Protein AF-A0A0J5KYK6-F1 (afdb_monomer)

Organism: Pluralibacter gergoviae (NCBI:txid61647)

Secondary structure (DSSP, 8-state):
-HHHHHHHHHHHHHHHHHHHHHHHHHHHHHHHHHHHHHHHHHHHHHHH-HHHHHHHHHHHHHHHHHHHHHHTPPP-TT---------PPP------

pLDDT: mean 84.4, std 12.15, range [56.03, 97.62]

Solvent-accessible surface area (backbone atoms only — not comparable to full-atom values): 5894 Å² total; per-residue (Å²): 109,70,69,59,54,51,52,53,51,50,54,52,51,52,51,55,52,50,52,54,51,51,53,52,50,54,48,58,55,44,69,72,42,48,66,59,49,51,50,50,48,55,50,48,55,47,69,69,32,72,65,48,53,52,51,51,52,53,51,50,50,53,51,52,53,51,48,52,57,63,77,68,52,80,63,62,96,85,46,79,89,76,80,84,84,83,78,86,82,86,71,94,74,87,88,128

Foldseek 3Di:
DVVVVVVVVVVVVVVVVVVVVVVVVVVVVVVVCVVVVVVVVVVVVLVPDPVNVVVVVVVVVVVVVVCCCPVVPADPPVGDPDDPPDDDDDDDDDDD

Radius of gyration: 35.0 Å; Cα contacts (8 Å, |Δi|>4): 5; chains: 1; bounding box: 85×46×76 Å

Sequence (96 aa):
MAAYNAMKAAEHIESANYIKRIDTALTRLSEGCTKRVVRAVAASESLSRPDYRKQLESRAEAIERSQKRIWYKQPGERGVTCSGRQKLKLSSKPLI

Mean predicted aligned error: 15.19 Å

Structure (mmCIF, N/CA/C/O backbone):
data_AF-A0A0J5KYK6-F1
#
_entry.id   AF-A0A0J5KYK6-F1
#
loop_
_atom_site.group_PDB
_atom_site.id
_atom_site.type_symbol
_atom_site.label_atom_id
_atom_site.label_alt_id
_atom_site.label_comp_id
_atom_site.label_asym_id
_atom_site.label_entity_id
_atom_site.label_seq_id
_atom_site.pdbx_PDB_ins_code
_atom_site.Cartn_x
_atom_site.Cartn_y
_atom_site.Cartn_z
_atom_site.occupancy
_atom_site.B_iso_or_equiv
_atom_site.auth_seq_id
_atom_site.auth_comp_id
_atom_site.auth_asym_id
_atom_site.auth_atom_id
_atom_site.pdbx_PDB_model_num
ATOM 1 N N . MET A 1 1 ? 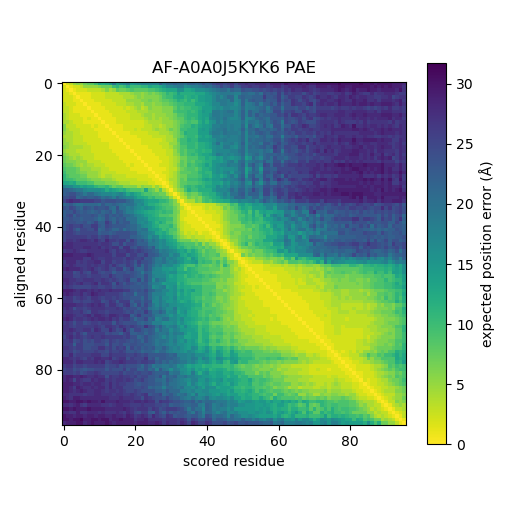58.609 2.706 -46.907 1.00 67.56 1 MET A N 1
ATOM 2 C CA . MET A 1 1 ? 57.353 1.948 -46.679 1.00 67.56 1 MET A CA 1
ATOM 3 C C . MET A 1 1 ? 57.169 1.490 -45.230 1.00 67.56 1 MET A C 1
ATOM 5 O O . MET A 1 1 ? 56.061 1.612 -44.733 1.00 67.56 1 MET A O 1
ATOM 9 N N . ALA A 1 2 ? 58.209 1.031 -44.518 1.00 78.06 2 ALA A N 1
ATOM 10 C CA . ALA A 1 2 ? 58.075 0.549 -43.131 1.00 78.06 2 ALA A CA 1
ATOM 11 C C . ALA A 1 2 ? 57.494 1.586 -42.142 1.00 78.06 2 ALA A C 1
ATOM 13 O O . ALA A 1 2 ? 56.587 1.265 -41.382 1.00 78.06 2 ALA A O 1
ATOM 14 N N . ALA A 1 3 ? 57.949 2.843 -42.205 1.00 81.62 3 ALA A N 1
ATOM 15 C CA . ALA A 1 3 ? 57.453 3.916 -41.335 1.00 81.62 3 ALA A CA 1
ATOM 16 C C . ALA A 1 3 ? 55.969 4.261 -41.575 1.00 81.62 3 ALA A C 1
ATOM 18 O O . ALA A 1 3 ? 55.228 4.514 -40.630 1.00 81.62 3 ALA A O 1
ATOM 19 N N . TYR A 1 4 ? 55.515 4.209 -42.832 1.00 88.69 4 TYR A N 1
ATOM 20 C CA . TYR A 1 4 ? 54.112 4.440 -43.195 1.00 88.69 4 TYR A CA 1
ATOM 21 C C . TYR A 1 4 ? 53.199 3.340 -42.638 1.00 88.69 4 TYR A C 1
ATOM 23 O O . TYR A 1 4 ? 52.163 3.629 -42.042 1.00 88.69 4 TYR A O 1
ATOM 31 N N . ASN A 1 5 ? 53.623 2.080 -42.760 1.00 91.06 5 ASN A N 1
ATOM 32 C CA . ASN A 1 5 ? 52.874 0.941 -42.232 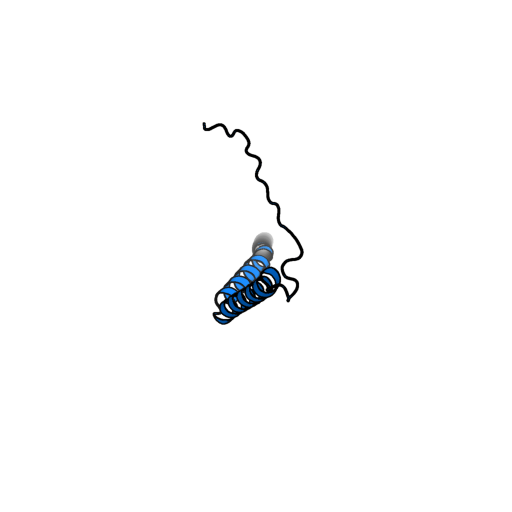1.00 91.06 5 ASN A CA 1
ATOM 33 C C . ASN A 1 5 ? 52.803 0.970 -40.696 1.00 91.06 5 ASN A C 1
ATOM 35 O O . ASN A 1 5 ? 51.755 0.670 -40.133 1.00 91.06 5 ASN A O 1
ATOM 39 N N . ALA A 1 6 ? 53.882 1.382 -40.020 1.00 88.81 6 ALA A N 1
ATOM 40 C CA . ALA A 1 6 ? 53.900 1.545 -38.566 1.00 88.81 6 ALA A CA 1
ATOM 41 C C . ALA A 1 6 ? 52.949 2.658 -38.091 1.00 88.81 6 ALA A C 1
ATOM 43 O O . ALA A 1 6 ? 52.211 2.467 -37.127 1.00 88.81 6 ALA A O 1
ATOM 44 N N . MET A 1 7 ? 52.907 3.788 -38.805 1.00 89.88 7 MET A N 1
ATOM 45 C CA . MET A 1 7 ? 51.983 4.890 -38.515 1.00 89.88 7 MET A CA 1
ATOM 46 C C . MET A 1 7 ? 50.519 4.462 -38.692 1.00 89.88 7 MET A C 1
ATOM 48 O O . MET A 1 7 ? 49.695 4.708 -37.816 1.00 89.88 7 MET A O 1
ATOM 52 N N . LYS A 1 8 ? 50.202 3.751 -39.781 1.00 92.25 8 LYS A N 1
ATOM 53 C CA . LYS A 1 8 ? 48.854 3.208 -40.009 1.00 92.25 8 LYS A CA 1
ATOM 54 C C . LYS A 1 8 ? 48.459 2.154 -38.974 1.00 92.25 8 LYS A C 1
ATOM 56 O O . LYS A 1 8 ? 47.312 2.131 -38.538 1.00 92.25 8 LYS A O 1
ATOM 61 N N . ALA A 1 9 ? 49.396 1.312 -38.541 1.00 89.69 9 ALA A N 1
ATOM 62 C CA . ALA A 1 9 ? 49.153 0.349 -37.470 1.00 89.69 9 ALA A CA 1
ATOM 63 C C . ALA A 1 9 ? 48.852 1.041 -36.128 1.00 89.69 9 ALA A C 1
ATOM 65 O O . ALA A 1 9 ? 47.936 0.623 -35.423 1.00 89.69 9 ALA A O 1
ATOM 66 N N . ALA A 1 10 ? 49.564 2.124 -35.798 1.00 88.94 10 ALA A N 1
ATOM 67 C CA . ALA A 1 10 ? 49.297 2.918 -34.599 1.00 88.94 10 ALA A CA 1
ATOM 68 C C . ALA A 1 10 ? 47.901 3.568 -34.637 1.00 88.94 10 ALA A C 1
ATOM 70 O O . ALA A 1 10 ? 47.149 3.456 -33.673 1.00 88.94 10 ALA A O 1
ATOM 71 N N . GLU A 1 11 ? 47.505 4.140 -35.776 1.00 90.81 11 GLU A N 1
ATOM 72 C CA . GLU A 1 11 ? 46.170 4.722 -35.992 1.00 90.81 11 GLU A CA 1
ATOM 73 C C . GLU A 1 11 ? 45.046 3.672 -35.836 1.00 90.81 11 GLU A C 1
ATOM 75 O O . GLU A 1 11 ? 44.001 3.920 -35.222 1.00 90.81 11 GLU A O 1
ATOM 80 N N . HIS A 1 12 ? 45.272 2.447 -36.322 1.00 91.56 12 HIS A N 1
ATOM 81 C CA . HIS A 1 12 ? 44.353 1.325 -36.113 1.00 91.56 12 HIS A CA 1
ATOM 82 C C . HIS A 1 12 ? 44.246 0.903 -34.639 1.00 91.56 12 HIS A C 1
ATOM 84 O O . HIS A 1 12 ? 43.160 0.561 -34.168 1.00 91.56 12 HIS A O 1
ATOM 90 N N . ILE A 1 13 ? 45.345 0.949 -33.885 1.00 90.25 13 ILE A N 1
ATOM 91 C CA . ILE A 1 13 ? 45.338 0.651 -32.446 1.00 90.25 13 ILE A CA 1
ATOM 92 C C . ILE A 1 13 ? 44.594 1.749 -31.675 1.00 90.25 13 ILE A C 1
ATOM 94 O O . ILE A 1 13 ? 43.783 1.445 -30.799 1.00 90.25 13 ILE A O 1
ATOM 98 N N . GLU A 1 14 ? 44.823 3.018 -32.010 1.00 90.25 14 GLU A N 1
ATOM 99 C CA . GLU A 1 14 ? 44.141 4.150 -31.379 1.00 90.25 14 GLU A CA 1
ATOM 100 C C . GLU A 1 14 ? 42.632 4.128 -31.627 1.00 90.25 14 GLU A C 1
ATOM 102 O O . GLU A 1 14 ? 41.854 4.259 -30.680 1.00 90.25 14 GLU A O 1
ATOM 107 N N . SER A 1 15 ? 42.206 3.874 -32.866 1.00 88.88 15 SER A N 1
ATOM 108 C CA . SER A 1 15 ? 40.785 3.736 -33.209 1.00 88.88 15 SER A CA 1
ATOM 109 C C . SER A 1 15 ? 40.130 2.547 -32.498 1.00 88.88 15 SER A C 1
ATOM 111 O O . SER A 1 15 ? 39.059 2.704 -31.908 1.00 88.88 15 SER A O 1
ATOM 113 N N . ALA A 1 16 ? 40.792 1.387 -32.446 1.00 92.31 16 ALA A N 1
ATOM 114 C CA . ALA A 1 16 ? 40.301 0.229 -31.698 1.00 92.31 16 ALA A CA 1
ATOM 115 C C . ALA A 1 16 ? 40.174 0.517 -30.190 1.00 92.31 16 ALA A C 1
ATOM 117 O O . ALA A 1 16 ? 39.210 0.094 -29.547 1.00 92.31 16 ALA A O 1
ATOM 118 N N . ASN A 1 17 ? 41.118 1.265 -29.615 1.00 94.19 17 ASN A N 1
ATOM 119 C CA . ASN A 1 17 ? 41.047 1.696 -28.220 1.00 94.19 17 ASN A CA 1
ATOM 120 C C . ASN A 1 17 ? 39.901 2.688 -27.986 1.00 94.19 17 ASN A C 1
ATOM 122 O O . ASN A 1 17 ? 39.245 2.631 -26.946 1.00 94.19 17 ASN A O 1
ATOM 126 N N . TYR A 1 18 ? 39.623 3.565 -28.951 1.00 92.88 18 TYR A N 1
ATOM 127 C CA . TYR A 1 18 ? 38.502 4.498 -28.886 1.00 92.88 18 TYR A CA 1
ATOM 128 C C . TYR A 1 18 ? 37.152 3.770 -28.892 1.00 92.88 18 TYR A C 1
ATOM 130 O O . TYR A 1 18 ? 36.308 4.041 -28.039 1.00 92.88 18 TYR A O 1
ATOM 138 N N . ILE A 1 19 ? 36.985 2.786 -29.781 1.00 94.00 19 ILE A N 1
ATOM 139 C CA . ILE A 1 19 ? 35.774 1.953 -29.869 1.00 94.00 19 ILE A CA 1
ATOM 140 C C . ILE A 1 19 ? 35.525 1.226 -28.541 1.00 94.00 19 ILE A C 1
ATOM 142 O O . ILE A 1 19 ? 34.448 1.346 -27.963 1.00 94.00 19 ILE A O 1
ATOM 146 N N . LYS A 1 20 ? 36.554 0.588 -27.966 1.00 94.44 20 LYS A N 1
ATOM 147 C CA . LYS A 1 20 ? 36.443 -0.088 -26.659 1.00 94.44 20 LYS A CA 1
ATOM 148 C C . LYS A 1 20 ? 36.005 0.854 -25.536 1.00 94.44 20 LYS A C 1
ATOM 150 O O . LYS A 1 20 ? 35.254 0.450 -24.647 1.00 94.44 20 LYS A O 1
ATOM 155 N N . ARG A 1 21 ? 36.470 2.109 -25.544 1.00 91.38 21 ARG A N 1
ATOM 156 C CA . ARG A 1 21 ? 36.072 3.123 -24.550 1.00 91.38 21 ARG A CA 1
ATOM 157 C C . ARG A 1 21 ? 34.608 3.527 -24.711 1.00 91.38 21 ARG A C 1
ATOM 159 O O . ARG A 1 21 ? 33.934 3.692 -23.695 1.00 91.38 21 ARG A O 1
ATOM 166 N N . ILE A 1 22 ? 34.126 3.647 -25.947 1.00 88.94 22 ILE A N 1
ATOM 167 C CA . ILE A 1 22 ? 32.716 3.918 -26.254 1.00 88.94 22 ILE A CA 1
ATOM 168 C C . ILE A 1 22 ? 31.842 2.756 -25.771 1.00 88.94 22 ILE A C 1
ATOM 170 O O . ILE A 1 22 ? 30.910 2.985 -25.003 1.00 88.94 22 ILE A O 1
ATOM 174 N N . ASP A 1 23 ? 32.192 1.517 -26.112 1.00 84.94 23 ASP A N 1
ATOM 175 C CA . ASP A 1 23 ? 31.432 0.331 -25.695 1.00 84.94 23 ASP A CA 1
ATOM 176 C C . ASP A 1 23 ? 31.402 0.180 -24.172 1.00 84.94 23 ASP A C 1
ATOM 178 O O . ASP A 1 23 ? 30.357 -0.085 -23.576 1.00 84.94 23 ASP A O 1
ATOM 182 N N . THR A 1 24 ? 32.531 0.437 -23.506 1.00 84.00 24 THR A N 1
ATOM 183 C CA . THR A 1 24 ? 32.609 0.423 -22.038 1.00 84.00 24 THR A CA 1
ATOM 184 C C . THR A 1 24 ? 31.724 1.510 -21.420 1.00 84.00 24 THR A C 1
ATOM 186 O O . THR A 1 24 ? 31.073 1.271 -20.403 1.00 84.00 24 THR A O 1
ATOM 189 N N . ALA A 1 25 ? 31.670 2.705 -22.016 1.00 81.19 25 ALA A N 1
ATOM 190 C CA . ALA A 1 25 ? 30.808 3.789 -21.552 1.00 81.19 25 ALA A CA 1
ATOM 191 C C . ALA A 1 25 ? 29.319 3.456 -21.744 1.00 81.19 25 ALA A C 1
ATOM 193 O O . ALA A 1 25 ? 28.538 3.634 -20.810 1.00 81.19 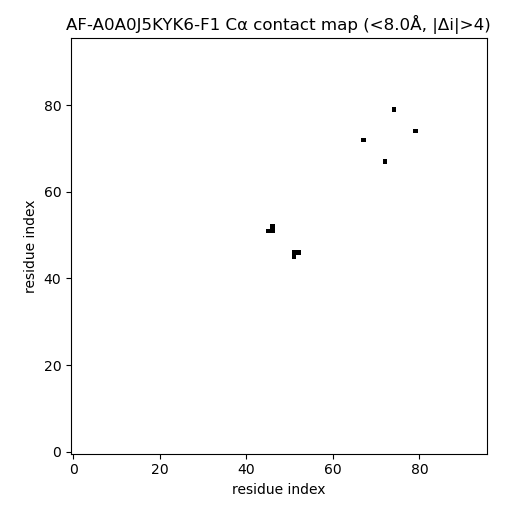25 ALA A O 1
ATOM 194 N N . LEU A 1 26 ? 28.934 2.913 -22.902 1.00 79.00 26 LEU A N 1
ATOM 195 C CA . LEU A 1 26 ? 27.561 2.476 -23.177 1.00 79.00 26 LEU A CA 1
ATOM 196 C C . LEU A 1 26 ? 27.129 1.336 -22.248 1.00 79.00 26 LEU A C 1
ATOM 198 O O . LEU A 1 26 ? 26.022 1.363 -21.710 1.00 79.00 26 LEU A O 1
ATOM 202 N N . THR A 1 27 ? 28.028 0.391 -21.974 1.00 74.38 27 THR A N 1
ATOM 203 C CA . THR A 1 27 ? 27.779 -0.706 -21.031 1.00 74.38 27 THR A CA 1
ATOM 204 C C . THR A 1 27 ? 27.552 -0.161 -19.619 1.00 74.38 27 THR A C 1
ATOM 206 O O . THR A 1 27 ? 26.512 -0.439 -19.025 1.00 74.38 27 THR A O 1
ATOM 209 N N . ARG A 1 28 ? 28.421 0.732 -19.122 1.00 71.38 28 ARG A N 1
ATOM 210 C CA . ARG A 1 28 ? 28.263 1.391 -17.807 1.00 71.38 28 ARG A CA 1
ATOM 211 C C . ARG A 1 28 ? 26.985 2.230 -17.698 1.00 71.38 28 ARG A C 1
ATOM 213 O O . ARG A 1 28 ? 26.350 2.254 -16.644 1.00 71.38 28 ARG A O 1
ATOM 220 N N . LEU A 1 29 ? 26.585 2.907 -18.776 1.00 69.19 29 LEU A N 1
ATOM 221 C CA . LEU A 1 29 ? 25.314 3.639 -18.841 1.00 69.19 29 LEU A CA 1
ATOM 222 C C . LEU A 1 29 ? 24.109 2.682 -18.795 1.00 69.19 29 LEU A C 1
ATOM 224 O O . LEU A 1 29 ? 23.116 2.969 -18.124 1.00 69.19 29 LEU A O 1
ATOM 228 N N . SER A 1 30 ? 24.201 1.521 -19.449 1.00 66.62 30 SER A N 1
ATOM 229 C CA . SER A 1 30 ? 23.142 0.503 -19.464 1.00 66.62 30 SER A CA 1
ATOM 230 C C . SER A 1 30 ? 22.996 -0.242 -18.125 1.00 66.62 30 SER A C 1
ATOM 232 O O . SER A 1 30 ? 21.875 -0.477 -17.663 1.00 66.62 30 SER A O 1
ATOM 234 N N . GLU A 1 31 ? 24.102 -0.526 -17.432 1.00 61.22 31 GLU A N 1
ATOM 235 C CA . GLU A 1 31 ? 24.136 -1.236 -16.145 1.00 61.22 31 GLU A CA 1
ATOM 236 C C . GLU A 1 31 ? 23.349 -0.499 -15.040 1.00 61.22 31 GLU A C 1
ATOM 238 O O . GLU A 1 31 ? 22.699 -1.131 -14.205 1.00 61.22 31 GLU A O 1
ATOM 243 N N . GLY A 1 32 ? 23.329 0.842 -15.065 1.00 56.06 32 GLY A N 1
ATOM 244 C CA . GLY A 1 32 ? 22.557 1.681 -14.135 1.00 56.06 32 GLY A CA 1
ATOM 245 C C . GLY A 1 32 ? 21.116 1.999 -14.570 1.00 56.06 32 GLY A C 1
ATOM 246 O O . GLY A 1 32 ? 20.307 2.454 -13.747 1.00 56.06 32 GLY A O 1
ATOM 247 N N . CYS A 1 33 ? 20.793 1.766 -15.844 1.00 56.03 33 CYS A N 1
ATOM 248 C CA . CYS A 1 33 ? 19.486 2.021 -16.453 1.00 56.03 33 CYS A CA 1
ATOM 249 C C . CYS A 1 33 ? 18.556 0.803 -16.309 1.00 56.03 33 CYS A C 1
ATOM 251 O O . CYS A 1 33 ? 17.389 0.941 -15.947 1.00 56.03 33 CYS A O 1
ATOM 253 N N . THR A 1 34 ? 19.095 -0.409 -16.460 1.00 64.12 34 THR A N 1
ATOM 254 C CA . THR A 1 34 ? 18.322 -1.663 -16.489 1.00 64.12 34 THR A CA 1
ATOM 255 C C . THR A 1 34 ? 17.492 -1.909 -15.231 1.00 64.12 34 THR A C 1
ATOM 257 O O . THR A 1 34 ? 16.297 -2.116 -15.347 1.00 64.12 34 THR A O 1
ATOM 260 N N . LYS A 1 35 ? 18.035 -1.836 -14.009 1.00 66.62 35 LYS A N 1
ATOM 261 C CA . LYS A 1 35 ? 17.242 -2.184 -12.804 1.00 66.62 35 LYS A CA 1
ATOM 262 C C . LYS A 1 35 ? 16.105 -1.201 -12.504 1.00 66.62 35 LYS A C 1
ATOM 264 O O . LYS A 1 35 ? 15.040 -1.623 -12.057 1.00 66.62 35 LYS A O 1
ATOM 269 N N . ARG A 1 36 ? 16.322 0.102 -12.719 1.00 64.25 36 ARG A N 1
ATOM 270 C CA . ARG A 1 36 ? 15.292 1.134 -12.502 1.00 64.25 36 ARG A CA 1
ATOM 271 C C . ARG A 1 36 ? 14.235 1.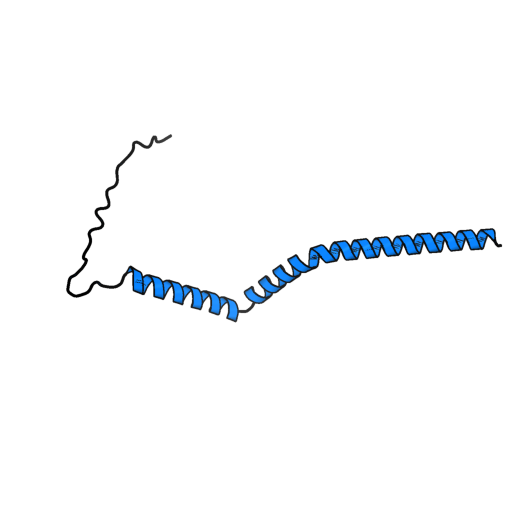095 -13.598 1.00 64.25 36 ARG A C 1
ATOM 273 O O . ARG A 1 36 ? 13.055 1.125 -13.270 1.00 64.25 36 ARG A O 1
ATOM 280 N N . VAL A 1 37 ? 14.648 0.946 -14.856 1.00 67.56 37 VAL A N 1
ATOM 281 C CA . VAL A 1 37 ? 13.726 0.813 -15.989 1.00 67.56 37 VAL A CA 1
ATOM 282 C C . VAL A 1 37 ? 12.960 -0.505 -15.921 1.00 67.56 37 VAL A C 1
ATOM 284 O O . VAL A 1 37 ? 11.748 -0.476 -16.025 1.00 67.56 37 VAL A O 1
ATOM 287 N N . VAL A 1 38 ? 13.595 -1.641 -15.621 1.00 70.38 38 VAL A N 1
ATOM 288 C CA . VAL A 1 38 ? 12.910 -2.938 -15.445 1.00 70.38 38 VAL A CA 1
ATOM 289 C C . VAL A 1 38 ? 11.886 -2.877 -14.312 1.00 70.38 38 VAL A C 1
ATOM 291 O O . VAL A 1 38 ? 10.774 -3.365 -14.475 1.00 70.38 38 VAL A O 1
ATOM 294 N N . ARG A 1 39 ? 12.205 -2.234 -13.177 1.00 68.88 39 ARG A N 1
ATOM 295 C CA . ARG A 1 39 ? 11.223 -2.023 -12.098 1.00 68.88 39 ARG A CA 1
ATOM 296 C C . ARG A 1 39 ? 10.090 -1.088 -12.515 1.00 68.88 39 ARG A C 1
ATOM 298 O O . ARG A 1 39 ? 8.947 -1.367 -12.178 1.00 68.88 39 ARG A O 1
ATOM 305 N N . ALA A 1 40 ? 10.393 -0.003 -13.225 1.00 69.19 40 ALA A N 1
ATOM 306 C CA . ALA A 1 40 ? 9.389 0.941 -13.706 1.00 69.19 40 ALA A CA 1
ATOM 307 C C . ALA A 1 40 ? 8.458 0.306 -14.752 1.00 69.19 40 ALA A C 1
ATOM 309 O O . ALA A 1 40 ? 7.251 0.487 -14.660 1.00 69.19 40 ALA A O 1
ATOM 310 N N . VAL A 1 41 ? 9.005 -0.493 -15.672 1.00 71.75 41 VAL A N 1
ATOM 311 C CA . VAL A 1 41 ? 8.263 -1.240 -16.698 1.00 71.75 41 VAL A CA 1
ATOM 312 C C . VAL A 1 41 ? 7.415 -2.342 -16.060 1.00 71.75 41 VAL A C 1
ATOM 314 O O . VAL A 1 41 ? 6.223 -2.420 -16.326 1.00 71.75 41 VAL A O 1
ATOM 317 N N . ALA A 1 42 ? 7.964 -3.130 -15.128 1.00 69.12 42 ALA A N 1
ATOM 318 C CA . ALA A 1 42 ? 7.186 -4.136 -14.397 1.00 69.12 42 ALA A CA 1
ATOM 319 C C . ALA A 1 42 ? 6.061 -3.504 -13.548 1.00 69.12 42 ALA A C 1
ATOM 321 O O . ALA A 1 42 ? 4.958 -4.050 -13.439 1.00 69.12 42 ALA A O 1
ATOM 322 N N . ALA A 1 43 ? 6.311 -2.331 -12.956 1.00 68.12 43 ALA A N 1
ATOM 323 C CA . ALA A 1 43 ? 5.293 -1.570 -12.237 1.00 68.12 43 ALA A CA 1
ATOM 324 C C . ALA A 1 43 ? 4.222 -0.999 -13.185 1.00 68.12 43 ALA A C 1
ATOM 326 O O . ALA A 1 43 ? 3.038 -1.045 -12.858 1.00 68.12 43 ALA A O 1
ATOM 327 N N . SER A 1 44 ? 4.594 -0.504 -14.369 1.00 68.44 44 SER A N 1
ATOM 328 C CA . SER A 1 44 ? 3.631 0.022 -15.342 1.00 68.44 44 SER A CA 1
ATOM 329 C C . SE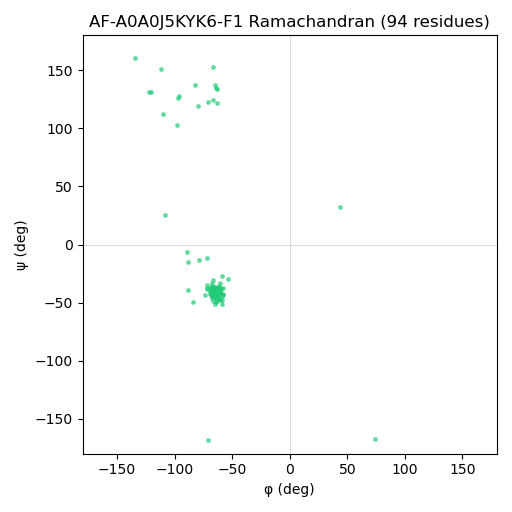R A 1 44 ? 2.800 -1.080 -16.001 1.00 68.44 44 SER A C 1
ATOM 331 O O . SER A 1 44 ? 1.597 -0.910 -16.177 1.00 68.44 44 SER A O 1
ATOM 333 N N . GLU A 1 45 ? 3.397 -2.232 -16.311 1.00 65.62 45 GLU A N 1
ATOM 334 C CA . GLU A 1 45 ? 2.695 -3.396 -16.869 1.00 65.62 45 GLU A CA 1
ATOM 335 C C . GLU A 1 45 ? 1.699 -4.003 -15.876 1.00 65.62 45 GLU A C 1
ATOM 337 O O . GLU A 1 45 ? 0.588 -4.377 -16.258 1.00 65.62 45 GLU A O 1
ATOM 342 N N . SER A 1 46 ? 2.056 -4.063 -14.589 1.00 60.22 46 SER A N 1
ATOM 343 C CA . SER A 1 46 ? 1.128 -4.511 -13.544 1.00 60.22 46 SER A CA 1
ATOM 344 C C . SER A 1 46 ? -0.014 -3.515 -13.331 1.00 60.22 46 SER A C 1
ATOM 346 O O . SER A 1 46 ? -1.166 -3.935 -13.275 1.00 60.22 46 SER A O 1
ATOM 348 N N . LEU A 1 47 ? 0.255 -2.206 -13.312 1.00 60.41 47 LEU A N 1
ATOM 349 C CA . LEU A 1 47 ? -0.779 -1.165 -13.200 1.00 60.41 47 LEU A CA 1
ATOM 350 C C . LEU A 1 47 ? -1.705 -1.082 -14.425 1.00 60.41 47 LEU A C 1
ATOM 352 O O . LEU A 1 47 ? -2.876 -0.738 -14.274 1.00 60.41 47 LEU A O 1
ATOM 356 N N . SER A 1 48 ? -1.206 -1.409 -15.621 1.00 61.72 48 SER A N 1
ATOM 357 C CA . SER A 1 48 ? -1.993 -1.382 -16.859 1.00 61.72 48 SER A CA 1
ATOM 358 C C . SER A 1 48 ? -2.912 -2.598 -17.025 1.00 61.72 48 SER A C 1
ATOM 360 O O . SER A 1 48 ? -3.798 -2.572 -17.883 1.00 61.72 48 SER A O 1
ATOM 362 N N . ARG A 1 49 ? -2.732 -3.668 -16.235 1.00 64.25 49 ARG A N 1
ATOM 363 C CA . ARG A 1 49 ? -3.617 -4.838 -16.279 1.00 64.25 49 ARG A CA 1
ATOM 364 C C . ARG A 1 49 ? -4.908 -4.557 -15.500 1.00 64.25 49 ARG A C 1
ATOM 366 O O . ARG A 1 49 ? -4.848 -4.375 -14.281 1.00 64.25 49 ARG A O 1
ATOM 373 N N . PRO A 1 50 ? -6.090 -4.607 -16.143 1.00 66.56 50 PRO A N 1
ATOM 374 C CA . PRO A 1 50 ? -7.366 -4.382 -15.458 1.00 66.56 50 PRO A CA 1
ATOM 375 C C . PRO A 1 50 ? -7.601 -5.371 -14.304 1.00 66.56 50 PRO A C 1
ATOM 377 O O . PRO A 1 50 ? -8.253 -5.029 -13.318 1.00 66.56 50 PRO A O 1
ATOM 380 N N . ASP A 1 51 ? -7.013 -6.567 -14.381 1.00 76.44 51 ASP A N 1
ATOM 381 C CA . ASP A 1 51 ? -7.096 -7.589 -13.333 1.00 76.44 51 ASP A CA 1
ATOM 382 C C . ASP A 1 51 ? -6.353 -7.195 -12.051 1.00 76.44 51 ASP A C 1
ATOM 384 O O . ASP A 1 51 ? -6.830 -7.472 -10.952 1.00 76.44 51 ASP A O 1
ATOM 388 N N . TYR A 1 52 ? -5.213 -6.506 -12.167 1.00 77.75 52 TYR A N 1
ATOM 389 C CA . TYR A 1 52 ? -4.421 -6.094 -11.006 1.00 77.75 52 TYR A CA 1
ATOM 390 C C . TYR A 1 52 ? -5.143 -5.012 -10.201 1.00 77.75 52 TYR A C 1
ATOM 392 O O . TYR A 1 52 ? -5.208 -5.080 -8.973 1.00 77.75 52 TYR A O 1
ATOM 400 N N . ARG A 1 53 ? -5.773 -4.052 -10.889 1.00 81.06 53 ARG A N 1
ATOM 401 C CA . ARG A 1 53 ? -6.596 -3.025 -10.241 1.00 81.06 53 A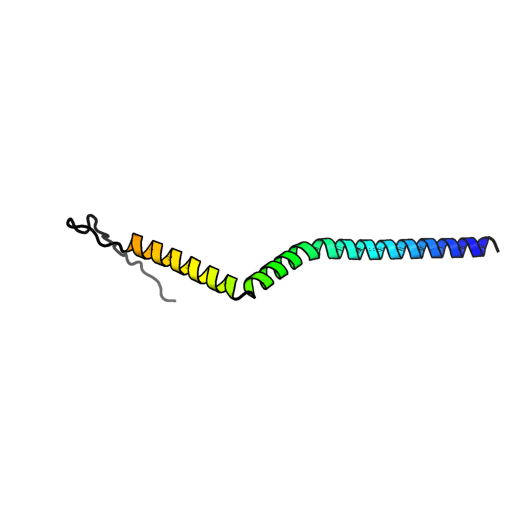RG A CA 1
ATOM 402 C C . ARG A 1 53 ? -7.773 -3.640 -9.480 1.00 81.06 53 ARG A C 1
ATOM 404 O O . ARG A 1 53 ? -7.952 -3.335 -8.303 1.00 81.06 53 ARG A O 1
ATOM 411 N N . LYS A 1 54 ? -8.513 -4.561 -10.108 1.00 86.31 54 LYS A N 1
ATOM 412 C CA . LYS A 1 54 ? -9.611 -5.293 -9.450 1.00 86.31 54 LYS A CA 1
ATOM 413 C C . LYS A 1 54 ? -9.126 -6.092 -8.239 1.00 86.31 54 LYS A C 1
ATOM 415 O O . LYS A 1 54 ? -9.809 -6.142 -7.221 1.00 86.31 54 LYS A O 1
ATOM 420 N N . GLN A 1 55 ? -7.939 -6.695 -8.322 1.00 85.38 55 GLN A N 1
ATOM 421 C CA . GLN A 1 55 ? -7.343 -7.434 -7.210 1.00 85.38 55 GLN A CA 1
ATOM 422 C C . GLN A 1 55 ? -6.988 -6.519 -6.029 1.00 85.38 55 GLN A C 1
ATOM 424 O O . GLN A 1 55 ? -7.226 -6.887 -4.877 1.00 85.38 55 GLN A O 1
ATOM 429 N N . LEU A 1 56 ? -6.452 -5.323 -6.294 1.00 87.62 56 LEU A N 1
ATOM 430 C CA . LEU A 1 56 ? -6.172 -4.325 -5.259 1.00 87.62 56 LEU A CA 1
ATOM 431 C C . LEU A 1 56 ? -7.453 -3.812 -4.600 1.00 87.62 56 LEU A C 1
ATOM 433 O O . LEU A 1 56 ? -7.518 -3.766 -3.374 1.00 87.62 56 LEU A O 1
ATOM 437 N N . GLU A 1 57 ? -8.470 -3.479 -5.395 1.00 90.88 57 GLU A N 1
ATOM 438 C CA . GLU A 1 57 ? -9.773 -3.021 -4.902 1.00 90.88 57 GLU A CA 1
ATOM 439 C C . GLU A 1 57 ? -10.452 -4.108 -4.054 1.00 90.88 57 GLU A C 1
ATOM 441 O O . GLU A 1 57 ? -10.852 -3.843 -2.923 1.00 90.88 57 GLU A O 1
ATOM 446 N N . SER A 1 58 ? -10.472 -5.358 -4.527 1.00 93.12 58 SER A N 1
ATOM 447 C CA . SER A 1 58 ? -11.009 -6.502 -3.776 1.00 93.12 58 SER A CA 1
ATOM 448 C C . SER A 1 58 ? -10.268 -6.733 -2.456 1.00 93.12 58 SER A C 1
ATOM 450 O O . SER A 1 58 ? -10.886 -6.968 -1.413 1.00 93.12 58 SER A O 1
ATOM 452 N N . ARG A 1 59 ? -8.933 -6.625 -2.468 1.00 94.69 59 ARG A N 1
ATOM 453 C CA . ARG A 1 59 ? -8.116 -6.752 -1.257 1.00 94.69 59 ARG A CA 1
ATOM 454 C C . ARG A 1 59 ? -8.388 -5.612 -0.277 1.00 94.69 59 ARG A C 1
ATOM 456 O O . ARG A 1 59 ? -8.517 -5.874 0.918 1.00 94.69 59 ARG A O 1
ATOM 463 N N . ALA A 1 60 ? -8.476 -4.377 -0.763 1.00 95.44 60 ALA A N 1
ATOM 464 C CA . ALA A 1 60 ? -8.796 -3.214 0.058 1.00 95.44 60 ALA A CA 1
ATOM 465 C C . ALA A 1 60 ? -10.187 -3.360 0.692 1.00 95.44 60 ALA A C 1
ATOM 467 O O . ALA A 1 60 ? -10.329 -3.210 1.905 1.00 95.44 60 ALA A O 1
ATOM 468 N N . GLU A 1 61 ? -11.185 -3.772 -0.090 1.00 96.38 61 GLU A N 1
ATOM 469 C CA . GLU A 1 61 ? -12.546 -4.004 0.390 1.00 96.38 61 GLU A CA 1
ATOM 470 C C . GLU A 1 61 ? -12.599 -5.123 1.443 1.00 96.38 61 GLU A C 1
ATOM 472 O O . GLU A 1 61 ? -13.268 -4.992 2.470 1.00 96.38 61 GLU A O 1
ATOM 477 N N . ALA A 1 62 ? -11.858 -6.218 1.243 1.00 96.31 62 ALA A N 1
ATOM 478 C CA . ALA A 1 62 ? -11.769 -7.301 2.219 1.00 96.31 62 ALA A CA 1
ATOM 479 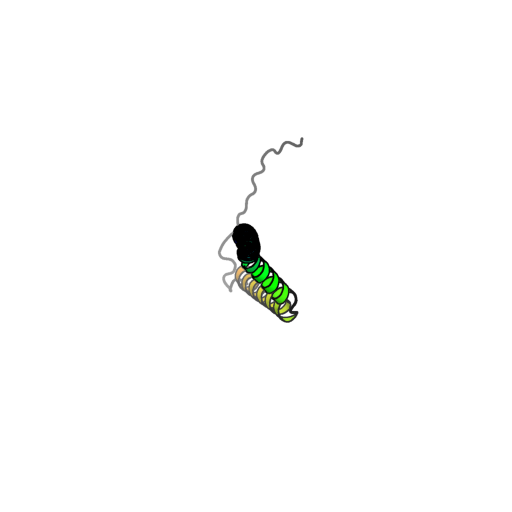C C . ALA A 1 62 ? -11.168 -6.829 3.554 1.00 96.31 62 ALA A C 1
ATOM 481 O O . ALA A 1 62 ? -11.672 -7.197 4.621 1.00 96.31 62 ALA A O 1
ATOM 482 N N . ILE A 1 63 ? -10.132 -5.986 3.502 1.00 96.62 63 ILE A N 1
ATOM 483 C CA . ILE A 1 63 ? -9.509 -5.398 4.691 1.00 96.62 63 ILE A CA 1
ATOM 484 C C . ILE A 1 63 ? -10.503 -4.480 5.402 1.00 96.62 63 ILE A C 1
ATOM 486 O O . ILE A 1 63 ? -10.749 -4.678 6.594 1.00 96.62 63 ILE A O 1
ATOM 490 N N . GLU A 1 64 ? -11.131 -3.545 4.689 1.00 96.62 64 GLU A N 1
ATOM 491 C CA . GLU A 1 64 ? -12.113 -2.635 5.282 1.00 96.62 64 GLU A CA 1
ATOM 492 C C . GLU A 1 64 ? -13.287 -3.384 5.914 1.00 96.62 64 GLU A C 1
ATOM 494 O O . GLU A 1 64 ? -13.690 -3.081 7.038 1.00 96.62 64 GLU A O 1
ATOM 499 N N . ARG A 1 65 ? -13.820 -4.398 5.223 1.00 96.75 65 ARG A N 1
ATOM 500 C CA . ARG A 1 65 ? -14.910 -5.237 5.730 1.00 96.75 65 ARG A CA 1
ATOM 501 C C . ARG A 1 65 ? -14.499 -5.953 7.013 1.00 96.75 65 ARG A C 1
ATOM 503 O O . ARG A 1 65 ? -15.284 -6.012 7.959 1.00 96.75 65 ARG A O 1
ATOM 510 N N . SER A 1 66 ? -13.270 -6.471 7.068 1.00 96.94 66 SER A N 1
ATOM 511 C CA . SER A 1 66 ? -12.745 -7.145 8.260 1.00 96.94 66 SER A CA 1
ATOM 512 C C . SER A 1 66 ? -12.608 -6.189 9.450 1.00 96.94 66 SER A C 1
ATOM 514 O O . SER A 1 66 ? -13.048 -6.527 10.549 1.00 96.94 66 SER A O 1
ATOM 516 N N . GLN A 1 67 ? -12.087 -4.978 9.223 1.00 97.62 67 GLN A N 1
ATOM 517 C CA . GLN A 1 67 ? -11.907 -3.957 10.255 1.00 97.62 67 GLN A CA 1
ATOM 518 C C . GLN A 1 67 ? -13.254 -3.464 10.777 1.00 97.62 67 GLN A C 1
ATOM 520 O O . GLN A 1 67 ? -13.485 -3.487 11.983 1.00 97.62 67 GLN A O 1
ATOM 525 N N . LYS A 1 68 ? -14.186 -3.120 9.877 1.00 97.19 68 LYS A N 1
ATOM 526 C CA . LYS A 1 68 ? -15.542 -2.681 10.236 1.00 97.19 68 LYS A CA 1
ATOM 527 C C . LYS A 1 68 ? -16.279 -3.746 11.056 1.00 97.19 68 LYS A C 1
ATOM 529 O O . LYS A 1 68 ? -16.887 -3.417 12.072 1.00 97.19 68 LYS A O 1
ATOM 534 N N . ARG A 1 69 ? -16.163 -5.025 10.673 1.00 96.38 69 ARG A N 1
ATOM 535 C CA . ARG A 1 69 ? -16.762 -6.158 11.403 1.00 96.38 69 ARG A CA 1
ATOM 536 C C . ARG A 1 69 ? -16.221 -6.300 12.826 1.00 96.38 69 ARG A C 1
ATOM 538 O O . ARG A 1 69 ? -16.961 -6.729 13.704 1.00 96.38 69 ARG A O 1
ATOM 545 N N . ILE A 1 70 ? -14.940 -6.005 13.044 1.00 96.62 70 ILE A N 1
ATOM 546 C CA . ILE A 1 70 ? -14.290 -6.157 14.351 1.00 96.62 70 ILE A CA 1
ATOM 547 C C . ILE A 1 70 ? -14.537 -4.925 15.227 1.00 96.62 70 ILE A C 1
ATOM 549 O O . ILE A 1 70 ? -14.953 -5.072 16.372 1.00 96.62 70 ILE A O 1
ATOM 553 N N . TRP A 1 71 ? -14.304 -3.721 14.701 1.00 96.38 71 TRP A N 1
ATOM 554 C CA . TRP A 1 71 ? -14.362 -2.476 15.473 1.00 96.38 71 TRP A CA 1
ATOM 555 C C . TRP A 1 71 ? -15.778 -2.058 15.855 1.00 96.38 71 TRP A C 1
ATOM 557 O O . TRP A 1 71 ? -15.980 -1.534 16.945 1.00 96.38 71 TRP A O 1
ATOM 567 N N . TYR A 1 72 ? -16.757 -2.316 14.988 1.00 96.00 72 TYR A N 1
ATOM 568 C CA . TYR A 1 72 ? -18.152 -1.925 15.207 1.00 96.00 72 TYR A CA 1
ATOM 569 C C . TYR A 1 72 ? -19.056 -3.124 15.508 1.00 96.00 72 TYR A C 1
ATOM 571 O O . TYR A 1 72 ? -20.257 -3.095 15.241 1.00 96.00 72 TYR A O 1
ATOM 579 N N . LYS A 1 73 ? -18.484 -4.206 16.048 1.00 95.25 73 LYS A N 1
ATOM 580 C CA . LYS A 1 73 ? -19.251 -5.385 16.451 1.00 95.25 73 LYS A CA 1
ATOM 581 C C . LYS A 1 73 ? -20.230 -5.020 17.569 1.00 95.25 73 LYS A C 1
ATOM 583 O O . LYS A 1 73 ? -19.839 -4.396 18.554 1.00 95.25 73 LYS A O 1
ATOM 588 N N . GLN A 1 74 ? -21.483 -5.458 17.445 1.00 95.81 74 GLN A N 1
ATOM 589 C CA . GLN A 1 74 ? -22.462 -5.272 18.512 1.00 95.81 74 GLN A CA 1
ATOM 590 C C . GLN A 1 74 ? -22.044 -6.044 19.777 1.00 95.81 74 GLN A C 1
ATOM 592 O O . GLN A 1 74 ? -21.624 -7.205 19.677 1.00 95.81 74 GLN A O 1
ATOM 597 N N . PRO A 1 75 ? -22.133 -5.415 20.961 1.00 95.06 75 PRO A N 1
ATOM 598 C CA . PRO A 1 75 ? -21.914 -6.106 22.224 1.00 95.06 75 PRO A CA 1
ATOM 599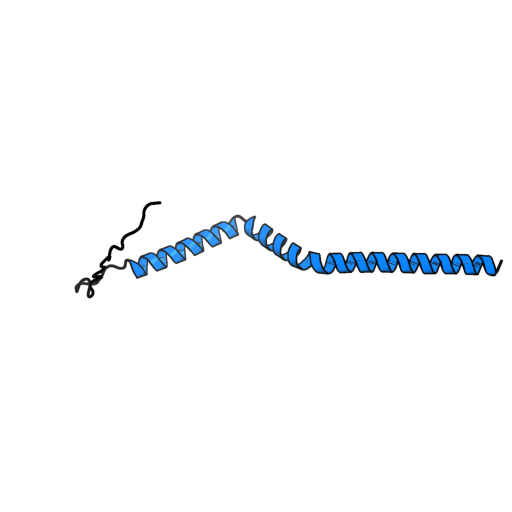 C C . PRO A 1 75 ? -23.020 -7.147 22.459 1.00 95.06 75 PRO A C 1
ATOM 601 O O . PRO A 1 75 ? -24.131 -7.006 21.954 1.00 95.06 75 PRO A O 1
ATOM 604 N N . GLY A 1 76 ? -22.707 -8.200 23.220 1.00 93.44 76 GLY A N 1
ATOM 605 C CA . GLY A 1 76 ? -23.686 -9.226 23.598 1.00 93.44 76 GLY A CA 1
ATOM 606 C C . GLY A 1 76 ? -24.715 -8.720 24.616 1.00 93.44 76 GLY A C 1
ATOM 607 O O . GLY A 1 76 ? -24.764 -7.532 24.925 1.00 93.44 76 GLY A O 1
ATOM 608 N N . GLU A 1 77 ? -25.492 -9.631 25.206 1.00 94.94 77 GLU A N 1
ATOM 609 C CA . GLU A 1 77 ? -26.600 -9.305 26.129 1.00 94.94 77 GLU A CA 1
ATOM 610 C C . GLU A 1 77 ? -26.200 -8.397 27.303 1.00 94.94 77 GLU A C 1
ATOM 612 O O . GLU A 1 77 ? -26.996 -7.593 27.782 1.00 94.94 77 GLU A O 1
ATOM 617 N N . ARG A 1 78 ? -24.940 -8.477 27.749 1.00 95.19 78 ARG A N 1
ATOM 618 C CA . ARG A 1 78 ? -24.411 -7.655 28.846 1.00 95.19 78 ARG A CA 1
ATOM 619 C C . ARG A 1 78 ? -24.214 -6.175 28.478 1.00 95.19 78 ARG A C 1
ATOM 621 O O . ARG A 1 78 ? -23.993 -5.362 29.374 1.00 95.19 78 ARG A O 1
ATOM 628 N N . GLY A 1 79 ? -24.294 -5.820 27.196 1.00 95.06 79 GLY A N 1
ATOM 629 C CA . GLY A 1 79 ? -24.073 -4.464 26.698 1.00 95.06 79 GLY A CA 1
ATOM 630 C C . GLY A 1 79 ? -22.600 -4.040 26.698 1.00 95.06 79 GLY A C 1
ATOM 631 O O . GLY A 1 79 ? -21.686 -4.857 26.828 1.00 95.06 79 GLY A O 1
ATOM 632 N N . VAL A 1 80 ? -22.354 -2.741 26.506 1.00 95.25 80 VAL A N 1
ATOM 633 C CA . VAL A 1 80 ? -21.000 -2.163 26.502 1.00 95.25 80 VAL A CA 1
ATOM 634 C C . VAL A 1 80 ? -20.430 -2.178 27.924 1.00 95.25 80 VAL A C 1
ATOM 636 O O . VAL A 1 80 ? -21.000 -1.586 28.835 1.00 95.25 80 VAL A O 1
ATOM 639 N N . THR A 1 81 ? -19.277 -2.819 28.116 1.00 96.25 81 THR A N 1
ATOM 640 C CA . THR A 1 81 ? -18.674 -3.031 29.446 1.00 96.25 81 THR A CA 1
ATOM 641 C C . THR A 1 81 ? -17.746 -1.903 29.910 1.00 96.25 81 THR A C 1
ATOM 643 O O . THR A 1 81 ? -17.273 -1.925 31.044 1.00 96.25 81 THR A O 1
ATOM 646 N N . CYS A 1 82 ? -17.453 -0.923 29.051 1.00 94.62 82 CYS A N 1
ATOM 647 C CA . CYS A 1 82 ? -16.510 0.166 29.319 1.00 94.62 82 CYS A CA 1
ATOM 648 C C . CYS A 1 82 ? -17.082 1.529 28.897 1.00 94.62 82 CYS A C 1
ATOM 650 O O . CYS A 1 82 ? -17.984 1.616 28.071 1.00 94.62 82 CYS A O 1
ATOM 652 N N . SER A 1 83 ? -16.529 2.618 29.438 1.00 94.94 83 SER A N 1
ATOM 653 C CA . SER A 1 83 ? -16.960 3.992 29.134 1.00 94.94 83 SER A CA 1
ATOM 654 C C . SER A 1 83 ? -15.815 4.819 28.546 1.00 94.94 83 SER A C 1
ATOM 656 O O . SER A 1 83 ? -14.752 4.871 29.160 1.00 94.94 83 SER A O 1
ATOM 658 N N . GLY A 1 84 ? -16.040 5.520 27.428 1.00 94.19 84 GLY A N 1
ATOM 659 C CA . GLY A 1 84 ? -14.994 6.298 26.743 1.00 94.19 84 GLY A CA 1
ATOM 660 C C . GLY A 1 84 ? -14.481 7.525 27.510 1.00 94.19 84 GLY A C 1
ATOM 661 O O . GLY A 1 84 ? -13.306 7.851 27.410 1.00 94.19 84 GLY A O 1
ATOM 662 N N . ARG A 1 85 ? -15.340 8.198 28.297 1.00 95.31 85 ARG A N 1
ATOM 663 C CA . ARG A 1 85 ? -15.005 9.348 29.179 1.00 95.31 85 ARG A CA 1
ATOM 664 C C . ARG A 1 85 ? -14.072 10.405 28.554 1.00 95.31 85 ARG A C 1
ATOM 666 O O . ARG A 1 85 ? -13.296 11.040 29.268 1.00 95.31 85 ARG A O 1
ATOM 673 N N . GLN A 1 86 ? -14.156 10.615 27.240 1.00 95.06 86 GLN A N 1
ATOM 674 C CA . GLN A 1 86 ? -13.291 11.559 26.541 1.00 95.06 86 GLN A CA 1
ATOM 675 C C . GLN A 1 86 ? -13.598 12.990 27.001 1.00 95.06 86 GLN A C 1
ATOM 677 O O . GLN A 1 86 ? -14.742 13.436 26.948 1.00 95.06 86 GLN A O 1
ATOM 682 N N . LYS A 1 87 ? -12.573 13.704 27.479 1.00 94.00 87 LYS A N 1
ATOM 683 C CA . LYS A 1 87 ? -12.663 15.103 27.918 1.00 94.00 87 LYS A CA 1
ATOM 684 C C . LYS A 1 87 ? -11.687 15.949 27.116 1.00 94.00 87 LYS A C 1
ATOM 686 O O . LYS A 1 87 ? -10.515 15.599 27.008 1.00 94.00 87 LYS A O 1
ATOM 691 N N . LEU A 1 88 ? -12.166 17.070 26.590 1.00 93.88 88 LEU A N 1
ATOM 692 C CA . LEU A 1 88 ? -11.331 18.064 25.925 1.00 93.88 88 LEU A CA 1
ATOM 693 C C . LEU A 1 88 ? -10.983 19.167 26.923 1.00 93.88 88 LEU A C 1
ATOM 695 O O . LEU A 1 88 ? -11.867 19.726 27.569 1.00 93.88 88 LEU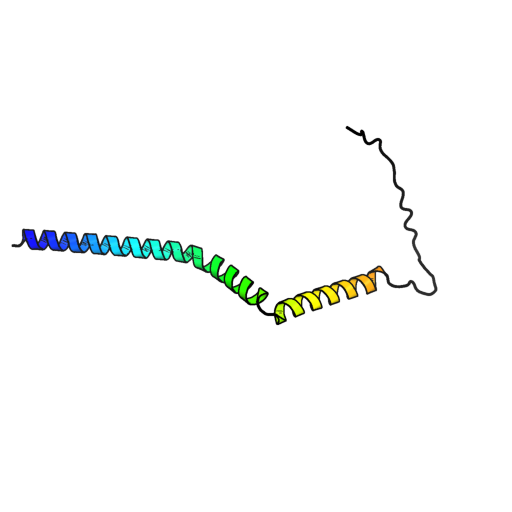 A O 1
ATOM 699 N N . LYS A 1 89 ? -9.692 19.477 27.051 1.00 90.62 89 LYS A N 1
ATOM 700 C CA . LYS A 1 89 ? -9.232 20.693 27.723 1.00 90.62 89 LYS A CA 1
ATOM 701 C C . LYS A 1 89 ? -8.965 21.737 26.649 1.00 90.62 89 LYS A C 1
ATOM 703 O O . LYS A 1 89 ? -8.241 21.462 25.695 1.00 90.62 89 LYS A O 1
ATOM 708 N N . LEU A 1 90 ? -9.575 22.905 26.795 1.00 88.56 90 LEU A N 1
ATOM 709 C CA . LEU A 1 90 ? -9.331 24.038 25.913 1.00 88.56 90 LEU A CA 1
ATOM 710 C C . LEU A 1 90 ? -8.060 24.753 26.372 1.00 88.56 90 LEU A C 1
ATOM 712 O O . LEU A 1 90 ? -7.843 24.944 27.567 1.00 88.56 90 LEU A O 1
ATOM 716 N N . SER A 1 91 ? -7.230 25.139 25.413 1.00 88.31 91 SER A N 1
ATOM 717 C CA . SER A 1 91 ? -6.104 26.044 25.618 1.00 88.31 91 SER A CA 1
ATOM 718 C C . SER A 1 91 ? -6.397 27.356 24.898 1.00 88.31 91 SER A C 1
ATOM 720 O O . SER A 1 91 ? -7.092 27.357 23.877 1.00 88.31 91 SER A O 1
ATOM 722 N N . SER A 1 92 ? -5.854 28.469 25.388 1.00 88.88 92 SER A N 1
ATOM 723 C CA . SER A 1 92 ? -5.880 29.718 24.630 1.00 88.88 92 SER A CA 1
ATOM 724 C C . SER A 1 92 ? -5.084 29.529 23.336 1.00 88.88 92 SER A C 1
ATOM 726 O O . SER A 1 92 ? -3.918 29.136 23.356 1.00 88.88 92 SER A O 1
ATOM 728 N N . LYS A 1 93 ? -5.735 29.751 22.192 1.00 86.50 93 LYS A N 1
ATOM 729 C CA . LYS A 1 93 ? -5.080 29.813 20.883 1.00 86.50 93 LYS A CA 1
ATOM 730 C C . LYS A 1 93 ? -5.139 31.265 20.412 1.00 86.50 93 LYS A C 1
ATOM 732 O O . LYS A 1 93 ? -6.249 31.748 20.190 1.00 86.50 93 LYS A O 1
ATOM 737 N N . PRO A 1 94 ? -4.002 31.973 20.318 1.00 83.69 94 PRO A N 1
ATOM 738 C CA . PRO A 1 94 ? -3.994 33.320 19.771 1.00 83.69 94 PRO A CA 1
ATOM 739 C C . PRO A 1 94 ? -4.390 33.266 18.294 1.00 83.69 94 PRO A C 1
ATOM 741 O O . PRO A 1 94 ? -3.958 32.376 17.561 1.00 83.69 94 PRO A O 1
ATOM 744 N N . LEU A 1 95 ? -5.234 34.206 17.885 1.00 83.81 95 LEU A N 1
ATOM 745 C CA . LEU A 1 95 ? -5.575 34.446 16.489 1.00 83.81 95 LEU A CA 1
ATOM 746 C C . LEU A 1 95 ? -4.698 35.618 16.032 1.00 83.81 95 LEU A C 1
ATOM 748 O O . LEU A 1 95 ? -4.946 36.751 16.441 1.00 83.81 95 LEU A O 1
ATOM 752 N N . ILE A 1 96 ? -3.636 35.311 15.286 1.00 77.38 96 ILE A N 1
ATOM 753 C CA . ILE A 1 96 ? -2.855 36.278 14.499 1.00 77.38 96 ILE A CA 1
ATOM 754 C C . ILE A 1 96 ? -3.266 36.094 13.045 1.00 77.38 96 ILE A C 1
ATOM 756 O O . ILE A 1 96 ? -3.354 34.914 12.630 1.00 77.38 96 ILE A O 1
#